Protein AF-T0TFL5-F1 (afdb_monomer_lite)

Foldseek 3Di:
DDPPVVPDDDPVVVVVCCVVPVPPVDDDDFAKDFDWDWDDDDNDIDTDWDADCDPPRHRDTDTDMDTDDPDPPPD

Sequence (75 aa):
MSKTFENSGSEKDFLKIYQQEEMDKYVRPSVTVDSVIFRYYEGSVQTLLIKRKTIPSWENMRLVGASSKNKKISI

pLDDT: mean 76.47, std 16.3, range [36.19, 96.69]

Structure (mmCIF, N/CA/C/O backbone):
data_AF-T0TFL5-F1
#
_entry.id   AF-T0TFL5-F1
#
loop_
_atom_site.group_PDB
_atom_site.id
_atom_site.type_symbol
_atom_site.label_atom_id
_atom_site.label_alt_id
_atom_site.label_comp_id
_atom_site.label_asym_id
_atom_site.label_entity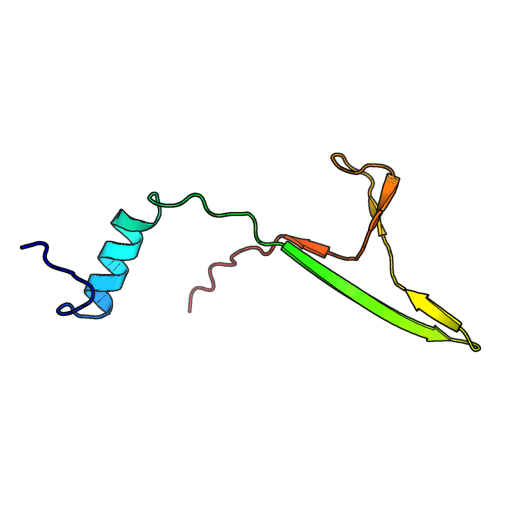_id
_atom_site.label_seq_id
_atom_site.pdbx_PDB_ins_code
_atom_site.Cartn_x
_atom_site.Cartn_y
_atom_site.Cartn_z
_atom_site.occupancy
_atom_site.B_iso_or_equiv
_atom_site.auth_seq_id
_atom_site.auth_comp_id
_atom_site.auth_asym_id
_atom_site.auth_atom_id
_atom_site.pdbx_PDB_model_num
ATOM 1 N N . MET A 1 1 ? 14.077 9.283 -38.754 1.00 38.16 1 MET A N 1
ATOM 2 C CA . MET A 1 1 ? 13.043 8.256 -38.510 1.00 38.16 1 MET A CA 1
ATOM 3 C C . MET A 1 1 ? 13.480 7.439 -37.305 1.00 38.16 1 MET A C 1
ATOM 5 O O . MET A 1 1 ? 14.353 6.591 -37.455 1.00 38.16 1 M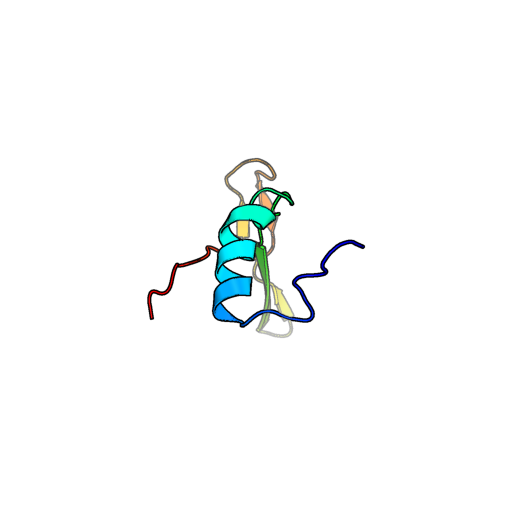ET A O 1
ATOM 9 N N . SER A 1 2 ? 12.996 7.767 -36.102 1.00 46.59 2 SER A N 1
ATOM 10 C CA . SER A 1 2 ? 13.287 6.964 -34.910 1.00 46.59 2 SER A CA 1
ATOM 11 C C . SER A 1 2 ? 12.627 5.599 -35.093 1.00 46.59 2 SER A C 1
ATOM 13 O O . SER A 1 2 ? 11.423 5.510 -35.322 1.00 46.59 2 SER A O 1
ATOM 15 N N . LYS A 1 3 ? 13.420 4.526 -35.067 1.00 50.25 3 LYS A N 1
ATOM 16 C CA . LYS A 1 3 ? 12.873 3.171 -34.996 1.00 50.25 3 LYS A CA 1
ATOM 17 C C . LYS A 1 3 ? 12.220 3.037 -33.625 1.00 50.25 3 LYS A C 1
ATOM 19 O O . LYS A 1 3 ? 12.914 2.878 -32.626 1.00 50.25 3 LYS A O 1
ATOM 24 N N . THR A 1 4 ? 10.901 3.157 -33.567 1.00 53.16 4 THR A N 1
ATOM 25 C CA . THR A 1 4 ? 10.121 2.754 -32.401 1.00 53.16 4 THR A CA 1
ATOM 26 C C . THR A 1 4 ? 10.201 1.233 -32.317 1.00 53.16 4 THR A C 1
ATOM 28 O O . THR A 1 4 ? 9.465 0.513 -32.987 1.00 53.16 4 THR A O 1
ATOM 31 N N . PHE A 1 5 ? 11.167 0.742 -31.532 1.00 57.19 5 PHE A N 1
ATOM 32 C CA . PHE A 1 5 ? 11.375 -0.685 -31.247 1.00 57.19 5 PHE A CA 1
ATOM 33 C C . PHE A 1 5 ? 10.115 -1.379 -30.709 1.00 57.19 5 PHE A C 1
ATOM 35 O O . PHE A 1 5 ? 9.991 -2.593 -30.835 1.00 57.19 5 PHE A O 1
ATOM 42 N N . GLU A 1 6 ? 9.166 -0.605 -30.184 1.00 58.06 6 GLU A N 1
ATOM 43 C CA . GLU A 1 6 ? 7.839 -1.052 -29.757 1.00 58.06 6 GLU A CA 1
ATOM 44 C C . GLU A 1 6 ? 7.024 -1.727 -30.878 1.00 58.06 6 GLU A C 1
ATOM 46 O O . GLU A 1 6 ? 6.150 -2.531 -30.576 1.00 58.06 6 GLU A O 1
ATOM 51 N N . ASN A 1 7 ? 7.316 -1.462 -32.161 1.00 60.47 7 ASN A N 1
ATOM 52 C CA . ASN A 1 7 ? 6.431 -1.852 -33.267 1.00 60.47 7 ASN A CA 1
ATOM 53 C C . ASN A 1 7 ? 6.980 -2.929 -34.224 1.00 60.47 7 ASN A C 1
ATOM 55 O O . ASN A 1 7 ? 6.291 -3.269 -35.185 1.00 60.47 7 ASN A O 1
ATOM 59 N N . SER A 1 8 ? 8.201 -3.457 -34.037 1.00 60.16 8 SER A N 1
ATOM 60 C CA . SER A 1 8 ? 8.794 -4.359 -35.051 1.00 60.16 8 SER A CA 1
ATOM 61 C C . SER A 1 8 ? 9.813 -5.408 -34.567 1.00 60.16 8 SER A C 1
ATOM 63 O O . SER A 1 8 ? 10.492 -6.000 -35.405 1.00 60.16 8 SER A O 1
ATOM 65 N N . GLY A 1 9 ? 9.976 -5.627 -33.256 1.00 69.19 9 GLY A N 1
ATOM 66 C CA . GLY A 1 9 ? 10.907 -6.621 -32.689 1.00 69.19 9 GLY A CA 1
ATOM 67 C C . GLY A 1 9 ? 10.205 -7.846 -32.087 1.00 69.19 9 GLY A C 1
ATOM 68 O O . GLY A 1 9 ? 9.018 -7.790 -31.778 1.00 69.19 9 GLY A O 1
ATOM 69 N N . SER A 1 10 ? 10.933 -8.956 -31.895 1.00 78.62 10 SER A N 1
ATOM 70 C CA . SER A 1 10 ? 10.428 -10.084 -31.096 1.00 78.62 10 SER A CA 1
ATOM 71 C C . SER A 1 10 ? 10.352 -9.691 -29.612 1.00 78.62 10 SER A C 1
ATOM 73 O O . SER A 1 10 ? 11.177 -8.906 -29.140 1.00 78.62 10 SER A O 1
ATOM 75 N N . GLU A 1 11 ? 9.405 -10.252 -28.851 1.00 81.06 11 GLU A N 1
ATOM 76 C CA . GLU A 1 11 ? 9.253 -9.966 -27.410 1.00 81.06 11 GLU A CA 1
ATOM 77 C C . GLU A 1 11 ? 10.565 -10.182 -26.636 1.00 81.06 11 GLU A C 1
ATOM 79 O O . GLU A 1 11 ? 10.937 -9.395 -25.766 1.00 81.06 11 GLU A O 1
ATOM 84 N N . LYS A 1 12 ? 11.318 -11.226 -26.996 1.00 82.12 12 LYS A N 1
ATOM 85 C CA . LYS A 1 12 ? 12.591 -11.567 -26.355 1.00 82.12 12 LYS A CA 1
ATOM 86 C C . LYS A 1 12 ? 13.658 -10.491 -26.568 1.00 82.12 12 LYS A C 1
ATOM 88 O O . LYS A 1 12 ? 14.401 -10.176 -25.637 1.00 82.12 12 LYS A O 1
ATOM 93 N N . ASP A 1 13 ? 13.727 -9.927 -27.771 1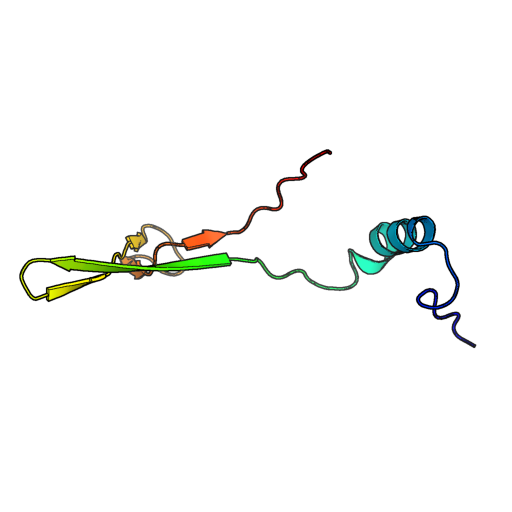.00 80.06 13 ASP A N 1
ATOM 94 C CA . ASP A 1 13 ? 14.672 -8.855 -28.090 1.00 80.06 13 ASP A CA 1
ATOM 95 C C . ASP A 1 13 ? 14.257 -7.543 -27.417 1.00 80.06 13 ASP A C 1
ATOM 97 O O . ASP A 1 13 ? 15.104 -6.837 -26.869 1.00 80.06 13 ASP A O 1
ATOM 101 N N . PHE A 1 14 ? 12.950 -7.267 -27.365 1.00 80.38 14 PHE A N 1
ATOM 102 C CA . PHE A 1 14 ? 12.390 -6.130 -26.638 1.00 80.38 14 PHE A CA 1
ATOM 103 C C . PHE A 1 14 ? 12.734 -6.180 -25.144 1.00 80.38 14 PHE A C 1
ATOM 105 O O . PHE A 1 14 ? 13.280 -5.219 -24.608 1.00 80.38 14 PHE A O 1
ATOM 112 N N . LEU A 1 15 ? 12.490 -7.312 -24.473 1.00 81.62 15 LEU A N 1
ATOM 113 C CA . LEU A 1 15 ? 12.776 -7.464 -23.044 1.00 81.62 15 LEU A CA 1
ATOM 114 C C . LEU A 1 15 ? 14.270 -7.322 -22.731 1.00 81.62 15 LEU A C 1
ATOM 116 O O . LEU A 1 15 ? 14.624 -6.761 -21.694 1.00 81.62 15 LEU A O 1
ATOM 120 N N . LYS A 1 16 ? 15.149 -7.797 -23.623 1.00 81.62 16 LYS A N 1
ATOM 121 C CA . LYS A 1 16 ? 16.601 -7.651 -23.469 1.00 81.62 16 LYS A CA 1
ATOM 122 C C . LYS A 1 16 ? 17.026 -6.181 -23.517 1.00 81.62 16 LYS A C 1
ATOM 124 O O . LYS A 1 16 ? 17.796 -5.755 -22.660 1.00 81.62 16 LYS A O 1
ATOM 129 N N . ILE A 1 17 ? 16.497 -5.418 -24.474 1.00 77.25 17 ILE A N 1
ATOM 130 C CA . ILE A 1 17 ? 16.767 -3.980 -24.618 1.00 77.25 17 ILE A CA 1
ATOM 131 C C . ILE A 1 17 ? 16.164 -3.204 -23.440 1.00 77.25 17 ILE A C 1
ATOM 133 O O . ILE A 1 17 ? 16.865 -2.432 -22.795 1.00 77.25 17 ILE A O 1
ATOM 137 N N . TYR A 1 18 ? 14.907 -3.471 -23.077 1.00 76.25 18 TYR A N 1
ATOM 138 C CA . TYR A 1 18 ? 14.221 -2.825 -21.953 1.00 76.25 18 TYR A CA 1
ATOM 139 C C . TYR A 1 18 ? 14.964 -3.017 -20.620 1.00 76.25 18 TYR A C 1
ATOM 141 O O . TYR A 1 18 ? 15.143 -2.072 -19.851 1.00 76.25 18 TYR A O 1
ATOM 149 N N . GLN A 1 19 ? 15.465 -4.228 -20.353 1.00 76.06 19 GLN A N 1
ATOM 150 C CA . GLN A 1 19 ? 16.276 -4.501 -19.162 1.00 76.06 19 GLN A CA 1
ATOM 151 C C . GLN A 1 19 ? 17.646 -3.806 -19.181 1.00 76.06 19 GLN A C 1
ATOM 153 O O . GLN A 1 19 ? 18.179 -3.525 -18.112 1.00 76.06 19 GLN A O 1
ATOM 158 N N . GLN A 1 20 ? 18.236 -3.558 -20.351 1.00 74.06 20 GLN A N 1
ATOM 159 C CA . GLN A 1 20 ? 19.565 -2.947 -20.466 1.00 74.06 20 GLN A CA 1
ATOM 160 C C . GLN A 1 20 ? 19.518 -1.415 -20.510 1.00 74.06 20 GLN A C 1
ATOM 162 O O . GLN A 1 20 ? 20.391 -0.775 -19.934 1.00 74.06 20 GLN A O 1
ATOM 167 N N . GLU A 1 21 ? 18.512 -0.830 -21.162 1.00 67.00 21 GLU A N 1
ATOM 168 C CA . GLU A 1 21 ? 18.464 0.606 -21.470 1.00 67.00 21 GLU A CA 1
ATOM 169 C C . GLU A 1 21 ? 17.431 1.379 -20.633 1.00 67.00 21 GLU A C 1
ATOM 171 O O . GLU A 1 21 ? 17.664 2.536 -20.287 1.00 67.00 21 GLU A O 1
ATOM 176 N N . GLU A 1 22 ? 16.295 0.770 -20.264 1.00 61.88 22 GLU A N 1
ATOM 177 C CA . GLU A 1 22 ? 15.207 1.485 -19.571 1.00 61.88 22 GLU A CA 1
ATOM 178 C C . GLU A 1 22 ? 15.227 1.333 -18.043 1.00 61.88 22 GLU A C 1
ATOM 180 O O . GLU A 1 22 ? 14.529 2.073 -17.345 1.00 61.88 22 GLU A O 1
ATOM 185 N N . MET A 1 23 ? 16.054 0.437 -17.486 1.00 60.66 23 MET A N 1
ATOM 186 C CA . MET A 1 23 ? 16.146 0.256 -16.029 1.00 60.66 23 MET A CA 1
ATOM 187 C C . MET A 1 23 ? 16.622 1.521 -15.295 1.00 60.66 23 MET A C 1
ATOM 189 O O . MET A 1 23 ? 16.135 1.754 -14.184 1.00 60.66 23 MET A O 1
ATOM 193 N N . ASP A 1 24 ? 17.502 2.313 -15.918 1.00 62.59 24 ASP A N 1
ATOM 194 C CA . ASP A 1 24 ? 18.131 3.512 -15.335 1.00 62.59 24 ASP A CA 1
ATOM 195 C C . ASP A 1 24 ? 17.460 4.828 -15.767 1.00 62.59 24 ASP A C 1
ATOM 197 O O . ASP A 1 24 ? 17.776 5.899 -15.250 1.00 62.59 24 ASP A O 1
ATOM 201 N N . LYS A 1 25 ? 16.500 4.762 -16.697 1.00 68.75 25 LYS A N 1
ATOM 202 C CA . LYS A 1 25 ? 15.837 5.939 -17.278 1.00 68.75 25 LYS A CA 1
ATOM 203 C C . LYS A 1 25 ? 14.837 6.598 -16.324 1.00 68.75 25 LYS A C 1
ATOM 205 O O . LYS A 1 25 ? 14.559 7.789 -16.450 1.00 68.75 25 LYS A O 1
ATOM 210 N N . TYR A 1 26 ? 14.314 5.844 -15.356 1.00 69.31 26 TYR A N 1
ATOM 211 C CA . TYR A 1 26 ? 13.309 6.322 -14.409 1.00 69.31 26 TYR A CA 1
ATOM 212 C C . TYR A 1 26 ? 13.644 5.912 -12.976 1.00 69.31 26 TYR A C 1
ATOM 214 O O . TYR A 1 26 ? 13.883 4.739 -12.680 1.00 69.31 26 TYR A O 1
ATOM 222 N N . VAL A 1 27 ? 13.590 6.881 -12.058 1.00 75.75 27 VAL A N 1
ATOM 223 C CA . VAL A 1 27 ? 13.686 6.612 -10.620 1.00 75.75 27 VAL A CA 1
ATOM 224 C C . VAL A 1 27 ? 12.493 5.753 -10.210 1.00 75.75 27 VAL A C 1
ATOM 226 O O . VAL A 1 27 ? 11.342 6.155 -10.379 1.00 75.75 27 VAL A O 1
ATOM 229 N N . ARG A 1 28 ? 12.755 4.570 -9.649 1.00 76.94 28 ARG A N 1
ATOM 230 C CA . ARG A 1 28 ? 11.687 3.701 -9.145 1.00 76.94 28 ARG A CA 1
ATOM 231 C C . ARG A 1 28 ? 11.282 4.139 -7.746 1.00 76.94 28 ARG A C 1
ATOM 233 O O . ARG A 1 28 ? 12.127 4.104 -6.847 1.00 76.94 28 ARG A O 1
ATOM 240 N N . PRO A 1 29 ? 10.013 4.519 -7.524 1.00 83.00 29 PRO A N 1
ATOM 241 C CA . PRO A 1 29 ? 9.552 4.789 -6.177 1.00 83.00 29 PRO A CA 1
ATOM 242 C C . PRO A 1 29 ? 9.558 3.498 -5.357 1.00 83.00 29 PRO A C 1
ATOM 244 O O . PRO A 1 29 ? 9.401 2.391 -5.878 1.00 83.00 29 PRO A O 1
ATOM 247 N N . SER A 1 30 ? 9.707 3.647 -4.043 1.00 84.75 30 SER A N 1
ATOM 248 C CA . SER A 1 30 ? 9.422 2.545 -3.127 1.00 84.75 30 SER A CA 1
ATOM 249 C C . SER A 1 30 ? 7.930 2.234 -3.176 1.00 84.75 30 SER A C 1
ATOM 251 O O . SER A 1 30 ? 7.108 3.128 -2.995 1.00 84.75 30 SER A O 1
ATOM 253 N N . VAL A 1 31 ? 7.581 0.971 -3.402 1.00 88.25 31 VAL A N 1
ATOM 254 C CA . VAL A 1 31 ? 6.188 0.514 -3.384 1.00 88.25 31 VAL A CA 1
ATOM 255 C C . VAL A 1 31 ? 5.872 0.019 -1.979 1.00 88.25 31 VAL A C 1
ATOM 257 O O . VAL A 1 31 ? 6.552 -0.869 -1.469 1.00 88.25 31 VAL A O 1
ATOM 260 N N . THR A 1 32 ? 4.851 0.580 -1.340 1.00 89.88 32 THR A N 1
ATOM 261 C CA . THR A 1 32 ? 4.391 0.171 -0.006 1.00 89.88 32 THR A CA 1
ATOM 262 C C . THR A 1 32 ? 2.948 -0.298 -0.062 1.00 89.88 32 THR A C 1
ATOM 264 O O . THR A 1 32 ? 2.178 0.131 -0.917 1.00 89.88 32 THR A O 1
ATOM 267 N N . VAL A 1 33 ? 2.582 -1.179 0.861 1.00 90.00 33 VAL A N 1
ATOM 268 C CA . VAL A 1 33 ? 1.210 -1.647 1.053 1.00 90.00 33 VAL A CA 1
ATOM 269 C C . VAL A 1 33 ? 0.815 -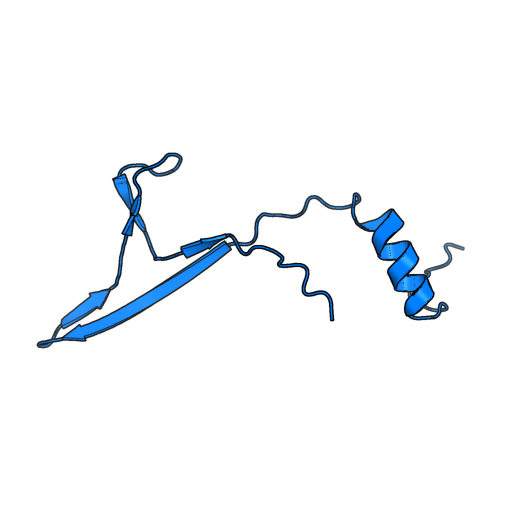1.338 2.487 1.00 90.00 33 VAL A C 1
ATOM 271 O O . VAL A 1 33 ? 1.537 -1.724 3.405 1.00 90.00 33 VAL A O 1
ATOM 274 N N . ASP A 1 34 ? -0.320 -0.670 2.667 1.00 92.62 34 ASP A N 1
ATOM 275 C CA . ASP A 1 34 ? -0.953 -0.426 3.961 1.00 92.62 34 ASP A CA 1
ATOM 276 C C . ASP A 1 34 ? -2.341 -1.079 3.967 1.00 92.62 34 ASP A C 1
ATOM 278 O O . ASP A 1 34 ? -3.117 -0.936 3.021 1.00 92.62 34 ASP A O 1
ATOM 282 N N . SER A 1 35 ? -2.657 -1.797 5.040 1.00 93.25 35 SER A N 1
ATOM 283 C CA . SER A 1 35 ? -3.914 -2.514 5.228 1.00 93.25 35 SER A CA 1
ATOM 284 C C . SER A 1 35 ? -4.796 -1.794 6.240 1.00 93.25 35 SER A C 1
ATOM 286 O O . SER A 1 35 ? -4.373 -1.497 7.360 1.00 93.25 35 SER A O 1
ATOM 288 N N . VAL A 1 36 ? -6.059 -1.582 5.868 1.00 94.88 36 VAL A N 1
ATOM 289 C CA . VAL A 1 36 ? -7.109 -1.111 6.776 1.00 94.88 36 VAL A CA 1
ATOM 290 C C . VAL A 1 36 ? -7.891 -2.322 7.270 1.00 94.88 36 VAL A C 1
ATOM 292 O O . VAL A 1 36 ? -8.608 -2.960 6.504 1.00 94.88 36 VAL A O 1
ATOM 295 N N . ILE A 1 37 ? -7.721 -2.668 8.546 1.00 95.56 37 ILE A N 1
ATOM 296 C CA . ILE A 1 37 ? -8.324 -3.863 9.142 1.00 95.56 37 ILE A CA 1
ATOM 297 C C . ILE A 1 37 ? -9.325 -3.425 10.201 1.00 95.56 37 ILE A C 1
ATOM 299 O O . ILE A 1 37 ? -8.945 -2.799 11.194 1.00 95.56 37 ILE A O 1
ATOM 303 N N . PHE A 1 38 ? -10.587 -3.792 9.990 1.00 96.19 38 PHE A N 1
ATOM 304 C CA . PHE A 1 38 ? -11.675 -3.554 10.929 1.00 96.19 38 PHE A CA 1
ATOM 305 C C . PHE A 1 38 ? -12.111 -4.848 11.612 1.00 96.19 38 PHE A C 1
ATOM 307 O O . PHE A 1 38 ? -12.100 -5.925 11.015 1.00 96.19 38 PHE A O 1
ATOM 314 N N . ARG A 1 39 ? -12.553 -4.719 12.859 1.00 96.12 39 ARG A N 1
ATOM 315 C CA . ARG A 1 39 ? -13.233 -5.763 13.624 1.00 96.12 39 ARG A CA 1
ATOM 316 C C . ARG A 1 39 ? -14.499 -5.176 14.226 1.00 96.12 39 ARG A C 1
ATOM 318 O O . ARG A 1 39 ? -14.446 -4.110 14.824 1.00 96.12 39 ARG A O 1
ATOM 325 N N . TYR A 1 40 ? -15.612 -5.893 14.130 1.00 96.69 40 TYR A N 1
ATOM 326 C CA . TYR A 1 40 ? -16.808 -5.574 14.902 1.00 96.69 40 TYR A CA 1
ATOM 327 C C . TYR A 1 40 ? -16.858 -6.443 16.159 1.00 96.69 40 TYR A C 1
ATOM 329 O O . TYR A 1 40 ? -16.733 -7.666 16.072 1.00 96.69 40 TYR A O 1
ATOM 337 N N . TYR A 1 41 ? -16.988 -5.818 17.327 1.00 95.75 41 TYR A N 1
ATOM 338 C CA . TYR A 1 41 ? -17.056 -6.513 18.609 1.00 95.75 41 TYR A CA 1
ATOM 339 C C . TYR A 1 41 ? -17.892 -5.714 19.614 1.00 95.75 41 TYR A C 1
ATOM 341 O O . TYR A 1 41 ? -17.689 -4.509 19.763 1.00 95.75 41 TYR A O 1
ATOM 349 N N . GLU A 1 42 ? -18.836 -6.391 20.277 1.00 94.56 42 GLU A N 1
ATOM 350 C CA . GLU A 1 42 ? -19.702 -5.826 21.329 1.00 94.56 42 GLU A CA 1
ATOM 351 C C . GLU A 1 42 ? -20.323 -4.464 20.962 1.00 94.56 42 GLU A C 1
ATOM 353 O O . GLU A 1 42 ? -20.221 -3.487 21.696 1.00 94.56 42 GLU A O 1
ATOM 358 N N . GLY A 1 43 ? -20.948 -4.364 19.785 1.00 96.44 43 GLY A N 1
ATOM 359 C CA . GLY A 1 43 ? -21.619 -3.127 19.371 1.00 96.44 43 GLY A CA 1
ATOM 360 C C . GLY A 1 43 ? -20.695 -2.056 18.780 1.00 96.44 43 GLY A C 1
ATOM 361 O O . GLY A 1 43 ? -21.186 -1.046 18.282 1.00 96.44 43 GLY A O 1
ATOM 362 N N . SER A 1 44 ? -19.377 -2.271 18.789 1.00 95.38 44 SER A N 1
ATOM 363 C CA . SER A 1 44 ? -18.377 -1.288 18.360 1.00 95.38 44 SER A CA 1
ATOM 364 C C . SER A 1 44 ? -17.547 -1.766 17.165 1.00 95.38 44 SER A C 1
ATOM 366 O O . SER A 1 44 ? -17.199 -2.943 17.053 1.00 95.38 44 SER A O 1
ATOM 368 N N . VAL A 1 45 ? -17.204 -0.837 16.268 1.00 95.81 45 VAL A N 1
ATOM 369 C CA . VAL A 1 45 ? -16.205 -1.059 15.212 1.00 95.81 45 VAL A CA 1
ATOM 370 C C . VAL A 1 45 ? -14.840 -0.634 15.745 1.00 95.81 45 VAL A C 1
ATOM 372 O O . VAL A 1 45 ? -14.662 0.491 16.203 1.00 95.81 45 VAL A O 1
ATOM 375 N N . GLN A 1 46 ? -13.872 -1.538 15.666 1.00 95.56 46 GLN A N 1
ATOM 376 C CA . GLN A 1 46 ? -12.484 -1.344 16.069 1.00 95.56 46 GLN A CA 1
ATOM 377 C C . GLN A 1 46 ? -11.577 -1.418 14.840 1.00 95.56 46 GLN A C 1
ATOM 379 O O . GLN A 1 46 ? -11.839 -2.196 13.921 1.00 95.56 46 GLN A O 1
ATOM 384 N N . THR A 1 47 ? -10.482 -0.660 14.846 1.00 95.06 47 THR A N 1
ATOM 385 C CA . THR A 1 47 ? -9.484 -0.648 13.764 1.00 95.06 47 THR A CA 1
ATOM 386 C C . THR A 1 47 ? -8.121 -1.050 14.302 1.00 95.06 47 THR A C 1
ATOM 388 O O . THR A 1 47 ? -7.703 -0.571 15.357 1.00 95.06 47 THR A O 1
ATOM 391 N N . LEU A 1 48 ? -7.399 -1.899 13.569 1.00 94.50 48 LEU A N 1
ATOM 392 C CA . LE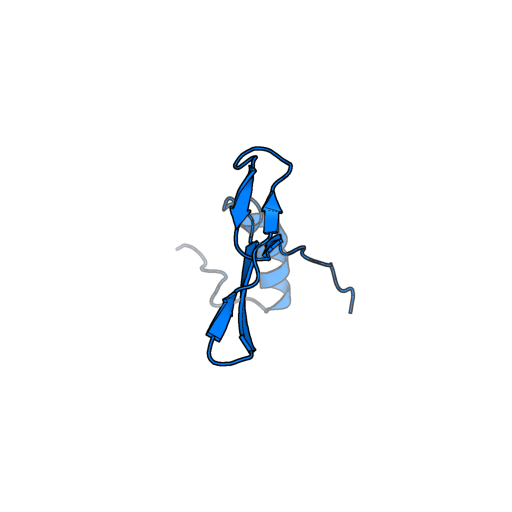U A 1 48 ? -6.037 -2.282 13.936 1.00 94.50 48 LEU A CA 1
ATOM 393 C C . LEU A 1 48 ? -5.034 -1.185 13.555 1.00 94.50 48 LEU A C 1
ATOM 395 O O . LEU A 1 48 ? -4.909 -0.819 12.387 1.00 94.50 48 LEU A O 1
ATOM 399 N N . LEU A 1 49 ? -4.281 -0.709 14.547 1.00 93.06 49 LEU A N 1
ATOM 400 C CA . LEU A 1 49 ? -3.229 0.293 14.387 1.00 93.06 49 LEU A CA 1
ATOM 401 C C . LEU A 1 49 ? -1.940 -0.163 15.082 1.00 93.06 49 LEU A C 1
ATOM 403 O O . LEU A 1 49 ? -1.978 -0.841 16.107 1.00 93.06 49 LEU A O 1
ATOM 407 N N . ILE A 1 50 ? -0.793 0.246 14.541 1.00 91.38 50 ILE A N 1
ATOM 408 C CA . ILE A 1 50 ? 0.539 -0.001 15.102 1.00 91.38 50 ILE A CA 1
ATOM 409 C C . ILE A 1 50 ? 1.194 1.309 15.538 1.00 91.38 50 ILE A C 1
ATOM 411 O O . ILE A 1 50 ? 1.150 2.308 14.819 1.00 91.38 50 ILE A O 1
ATOM 415 N N . LYS A 1 51 ? 1.846 1.307 16.707 1.00 89.75 51 LYS A N 1
ATOM 416 C CA . LYS A 1 51 ? 2.686 2.428 17.156 1.00 89.75 51 LYS A CA 1
ATOM 417 C C . LYS A 1 51 ? 4.091 2.260 16.581 1.00 89.75 51 LYS A C 1
ATOM 419 O O . LYS A 1 51 ? 4.767 1.268 16.859 1.00 89.75 51 LYS A O 1
ATOM 424 N N . ARG A 1 52 ? 4.549 3.223 15.781 1.00 81.62 52 ARG A N 1
ATOM 425 C CA . A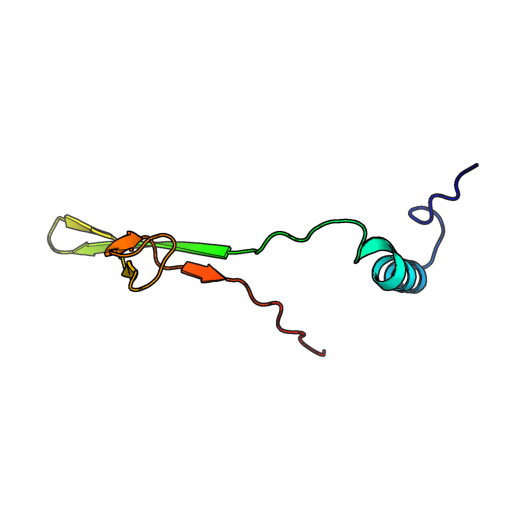RG A 1 52 ? 5.899 3.181 15.202 1.00 81.62 52 ARG A CA 1
ATOM 426 C C . ARG A 1 52 ? 6.967 3.522 16.242 1.00 81.62 52 ARG A C 1
ATOM 428 O O . ARG A 1 52 ? 6.855 4.508 16.964 1.00 81.62 52 ARG A O 1
ATOM 435 N N . LYS A 1 53 ? 8.037 2.723 16.275 1.00 84.12 53 LYS A N 1
ATOM 436 C CA . LYS A 1 53 ? 9.206 2.923 17.154 1.00 84.12 53 LYS A CA 1
ATOM 437 C C . LYS A 1 53 ? 10.373 3.652 16.471 1.00 84.12 53 LYS A C 1
ATOM 439 O O . LYS A 1 53 ? 11.409 3.832 17.096 1.00 84.12 53 LYS A O 1
ATOM 444 N N . THR A 1 54 ? 10.224 4.043 15.204 1.00 77.50 54 THR A N 1
ATOM 445 C CA . THR A 1 54 ? 11.306 4.599 14.377 1.00 77.50 54 THR A CA 1
ATOM 446 C C . THR A 1 54 ? 10.869 5.851 13.603 1.00 77.50 54 THR A C 1
ATOM 448 O O . THR A 1 54 ? 9.705 6.003 13.218 1.00 77.50 54 THR A O 1
ATOM 451 N N . ILE A 1 55 ? 11.828 6.752 13.367 1.00 69.06 55 ILE A N 1
ATOM 452 C CA . ILE A 1 55 ? 11.734 7.922 12.470 1.00 69.06 55 ILE A CA 1
ATOM 453 C C . ILE A 1 55 ? 11.492 7.414 11.030 1.00 69.06 55 ILE A C 1
ATOM 455 O O . ILE A 1 55 ? 11.991 6.335 10.698 1.00 69.06 55 ILE A O 1
ATOM 459 N N . PRO A 1 56 ? 10.704 8.097 10.169 1.00 67.38 56 PRO A N 1
ATOM 460 C CA . PRO A 1 56 ? 10.261 9.504 10.206 1.00 67.38 56 PRO A CA 1
ATOM 461 C C . PRO A 1 56 ? 8.983 9.809 10.993 1.00 67.38 56 PRO A C 1
ATOM 463 O O . PRO A 1 56 ? 8.568 10.959 11.053 1.00 67.38 56 PRO A O 1
ATOM 466 N N . SER A 1 57 ? 8.335 8.816 11.599 1.00 66.25 57 SER A N 1
ATOM 467 C CA . SER A 1 57 ? 7.058 9.020 12.295 1.00 66.25 57 SER A CA 1
ATOM 468 C C . SER A 1 57 ? 7.051 8.284 13.629 1.00 66.25 57 SER A C 1
ATOM 470 O O . SER A 1 57 ? 6.268 7.352 13.826 1.00 66.25 57 SER A O 1
ATOM 472 N N . TRP A 1 58 ? 7.989 8.657 14.495 1.00 62.31 58 TRP A N 1
ATOM 473 C CA . TRP A 1 58 ? 8.155 8.050 15.807 1.00 62.31 58 TRP A CA 1
ATOM 474 C C . TRP A 1 58 ? 6.930 8.351 16.679 1.00 62.31 58 TRP A C 1
ATOM 476 O O . TRP A 1 58 ? 6.378 9.443 16.620 1.00 62.31 58 TRP A O 1
ATOM 486 N N . GLU A 1 59 ? 6.469 7.348 17.420 1.00 68.88 59 GLU A N 1
ATOM 487 C CA . GLU A 1 59 ? 5.340 7.396 18.356 1.00 68.88 59 GLU A CA 1
ATOM 488 C C . GLU A 1 59 ? 3.941 7.613 17.767 1.00 68.88 59 GLU A C 1
ATOM 490 O O . GLU A 1 59 ? 2.955 7.429 18.479 1.00 68.88 59 GLU A O 1
ATOM 495 N N . ASN A 1 60 ? 3.829 7.860 16.464 1.00 80.56 60 ASN A N 1
ATOM 496 C CA . ASN A 1 60 ? 2.543 7.959 15.783 1.00 80.56 60 ASN A CA 1
ATOM 497 C C . ASN A 1 60 ? 1.900 6.579 15.569 1.00 80.56 60 ASN A C 1
ATOM 499 O O . ASN A 1 60 ? 2.571 5.608 15.194 1.00 80.56 60 ASN A O 1
ATOM 503 N N . MET A 1 61 ? 0.580 6.513 15.762 1.00 83.38 61 MET A N 1
ATOM 504 C CA . MET A 1 61 ? -0.236 5.365 15.363 1.00 83.38 61 MET A CA 1
ATOM 505 C C . MET A 1 61 ? -0.446 5.381 13.846 1.00 83.38 61 MET A C 1
ATOM 507 O O . MET A 1 61 ? -0.735 6.425 13.261 1.00 83.38 61 MET A O 1
ATOM 511 N N . ARG A 1 62 ? -0.288 4.228 13.197 1.00 85.25 62 ARG A N 1
ATOM 512 C CA . ARG A 1 62 ? -0.490 4.057 11.753 1.00 85.25 62 ARG A CA 1
ATOM 513 C C . ARG A 1 62 ? -1.175 2.736 11.434 1.00 85.25 62 ARG A C 1
ATOM 515 O O . ARG A 1 62 ? -1.218 1.837 12.269 1.00 85.25 62 ARG A O 1
ATOM 522 N N . LEU A 1 63 ? -1.671 2.634 10.205 1.00 89.19 63 LEU A N 1
ATOM 523 C CA . LEU A 1 63 ? -2.115 1.375 9.618 1.00 89.19 63 LEU A CA 1
ATOM 524 C C . LEU A 1 63 ? -0.977 0.350 9.591 1.00 89.19 63 LEU A C 1
ATOM 526 O O . LEU A 1 63 ? 0.209 0.694 9.626 1.00 89.19 63 LEU A O 1
ATOM 530 N N . VAL A 1 64 ? -1.360 -0.920 9.540 1.00 89.06 64 VAL A N 1
ATOM 531 C CA . VAL A 1 64 ? -0.408 -2.015 9.367 1.00 89.06 64 VAL A CA 1
ATOM 532 C C . VAL A 1 64 ? 0.067 -1.997 7.923 1.00 89.06 64 VAL A C 1
ATOM 534 O O . VAL A 1 64 ? -0.750 -2.130 7.021 1.00 89.06 64 VAL A O 1
ATOM 537 N N . GLY A 1 65 ? 1.371 -1.877 7.696 1.00 85.69 65 GLY A N 1
ATOM 538 C CA . GLY A 1 65 ? 1.908 -1.829 6.342 1.00 85.69 65 GLY A CA 1
ATOM 539 C C . GLY A 1 65 ? 3.365 -2.249 6.237 1.00 85.69 65 GLY A C 1
ATOM 540 O O . GLY A 1 65 ? 4.090 -2.324 7.233 1.00 85.69 65 GLY A O 1
ATOM 541 N N . ALA A 1 66 ? 3.791 -2.541 5.010 1.00 84.12 66 ALA A N 1
ATOM 542 C CA . ALA A 1 66 ? 5.137 -2.992 4.682 1.00 84.12 66 ALA A CA 1
ATOM 543 C C . ALA A 1 66 ? 5.582 -2.500 3.297 1.00 84.12 66 ALA A C 1
ATOM 545 O O . ALA A 1 66 ? 4.768 -2.186 2.430 1.00 84.12 66 ALA A O 1
ATOM 546 N N . SER A 1 67 ? 6.898 -2.456 3.077 1.00 83.62 67 SER A N 1
ATOM 547 C CA . SER A 1 67 ? 7.465 -2.231 1.744 1.00 83.62 67 SER A CA 1
ATOM 548 C C . SER A 1 67 ? 7.378 -3.513 0.915 1.00 83.62 67 SER A C 1
ATOM 550 O O . SER A 1 67 ? 7.764 -4.588 1.388 1.00 83.62 67 SER A O 1
ATOM 552 N N . SER A 1 68 ? 6.873 -3.396 -0.312 1.00 81.69 68 SER A N 1
ATOM 553 C CA . SER A 1 68 ? 6.825 -4.491 -1.272 1.00 81.69 68 SER A CA 1
ATOM 554 C C . SER A 1 68 ? 8.241 -4.800 -1.740 1.00 81.69 68 SER A C 1
ATOM 556 O O . SER A 1 68 ? 8.923 -3.969 -2.342 1.00 81.69 68 SER A O 1
ATOM 558 N N . LYS A 1 69 ? 8.709 -6.010 -1.436 1.00 77.44 69 LYS A N 1
ATOM 559 C CA . LYS A 1 69 ? 10.006 -6.494 -1.904 1.00 77.44 69 LYS A CA 1
ATOM 560 C C . LYS A 1 69 ? 9.787 -7.291 -3.180 1.00 77.44 69 LYS A C 1
ATOM 562 O O . LYS A 1 69 ? 9.075 -8.292 -3.158 1.00 77.44 69 LYS A O 1
ATOM 567 N N . ASN A 1 70 ? 10.470 -6.908 -4.258 1.00 63.72 70 ASN A N 1
ATOM 568 C CA . ASN A 1 70 ? 10.590 -7.761 -5.436 1.00 63.72 70 ASN A CA 1
ATOM 569 C C . ASN A 1 70 ? 11.394 -9.007 -5.055 1.00 63.72 70 ASN A C 1
ATOM 571 O O . ASN A 1 70 ? 12.625 -9.002 -5.050 1.00 63.72 70 ASN A O 1
ATOM 575 N N . LYS A 1 71 ? 10.696 -10.088 -4.711 1.00 50.47 71 LYS A N 1
ATOM 576 C CA . LYS A 1 71 ? 11.302 -11.412 -4.647 1.00 50.47 71 LYS A CA 1
ATOM 577 C C . LYS A 1 71 ? 11.510 -11.830 -6.100 1.00 50.47 71 LYS A C 1
ATOM 579 O O . LYS A 1 71 ? 10.530 -12.023 -6.813 1.00 50.47 71 LYS A O 1
ATOM 584 N N . LYS A 1 72 ? 12.765 -11.913 -6.561 1.00 46.09 72 LYS A N 1
ATOM 585 C CA . LYS A 1 72 ? 13.077 -12.597 -7.824 1.00 46.09 72 LYS A CA 1
ATOM 586 C C . LYS A 1 72 ? 12.607 -14.042 -7.655 1.00 46.09 72 LYS A C 1
ATOM 588 O O . LYS A 1 72 ? 13.291 -14.841 -7.024 1.00 46.09 72 LYS A O 1
ATOM 593 N N . ILE A 1 73 ? 11.401 -14.339 -8.121 1.00 37.31 73 ILE A N 1
ATOM 594 C CA . ILE A 1 73 ? 10.936 -15.706 -8.292 1.00 37.31 73 ILE A CA 1
ATOM 595 C C . ILE A 1 73 ? 11.634 -16.168 -9.567 1.00 37.31 73 ILE A C 1
ATOM 597 O O . ILE A 1 73 ? 11.280 -15.742 -10.662 1.00 37.31 73 ILE A O 1
ATOM 601 N N . SER A 1 74 ? 12.710 -16.933 -9.406 1.00 36.19 74 SER A N 1
ATOM 602 C CA . SER A 1 74 ? 13.243 -17.755 -10.487 1.00 36.19 74 SER A CA 1
ATOM 603 C C . SER A 1 74 ? 12.210 -18.846 -10.750 1.00 36.19 74 SER A C 1
ATOM 605 O O . SER A 1 74 ? 12.022 -19.713 -9.893 1.00 36.19 74 SER A O 1
ATOM 607 N N . ILE A 1 75 ? 11.491 -18.716 -11.863 1.00 40.78 75 ILE A N 1
ATOM 608 C CA . ILE A 1 75 ? 10.658 -19.777 -12.437 1.00 40.78 75 ILE A CA 1
ATOM 609 C C . ILE A 1 75 ? 11.583 -20.726 -13.194 1.00 40.78 75 ILE A C 1
ATOM 611 O O . ILE A 1 75 ? 12.500 -20.200 -13.871 1.00 40.78 75 ILE A O 1
#

Secondary structure (DSSP, 8-state):
----GGGTS-HHHHHHHIIIIITTTSPPPPPEEEE--EEEETTEEEE--EE--STTSTT-EE-EEEEPP------

Radius of gyration: 21.77 Å; chains: 1; bounding box: 41×29×60 Å